Protein AF-A0A1H3GN34-F1 (afdb_monomer_lite)

Secondary structure (DSSP, 8-state):
------S-HHHHHHHHHHHHHHHHHTTTT--PPPPPHHHHHHHHHHHHHHHHHTPPP--SPPPHHHHHHHHHHT-HHHHHHHHHHHHHHHHHHHHHHHTSPPEEEEEEEEE-SS--EEEEEPTTT-PEEEEEEE-S-SEEEEEEEEE-

Foldseek 3Di:
DDDDDDDDPPVVVVVVVVVVVVVVPVPPPPDPDPQDPVNVVVVVVVVVCVLPVPQDDDPDDDDPVNVVVSCVVSPPVVVVVVVVVVVVVVVVVVVVVVPAWDKDKDKDKDAAPDFDWDFDADPPPRDTDPPTDGPDDRIDIDTDIDTD

Sequence (148 aa):
MLHAYAKSSGRYRLSLLTVLILLMTAGCAMQPKPVTSDEVAARAAADQAKIYANQEPIRAPIRFEDAVARALKYNLDYRLKLMESALASGQAQFVTYDMLPSLLASAGYVSRNNYYVTDSVDIDTGQVLLSNTTSQEKNRQIASAALT

Radius of gyration: 36.33 Å; chains: 1; bounding box: 69×73×99 Å

Organism: Allochromatium warmingii (NCBI:txid61595)

Structure (mmCIF, N/CA/C/O backbone):
data_AF-A0A1H3GN34-F1
#
_entry.id   AF-A0A1H3GN34-F1
#
loop_
_atom_site.group_PDB
_atom_site.id
_atom_site.type_symbol
_atom_site.label_atom_id
_atom_site.label_alt_id
_atom_site.label_comp_id
_atom_site.label_asym_id
_atom_site.label_entity_id
_atom_site.label_seq_id
_atom_site.pdbx_PDB_ins_code
_atom_site.Cartn_x
_atom_site.Cartn_y
_atom_site.Cartn_z
_atom_site.occupancy
_atom_site.B_iso_or_equiv
_atom_site.auth_seq_id
_atom_site.auth_comp_id
_atom_site.auth_asym_id
_atom_site.auth_atom_id
_atom_site.pdbx_PDB_model_num
ATOM 1 N N . MET A 1 1 ? 0.522 -40.903 60.870 1.00 35.44 1 MET A N 1
ATOM 2 C CA . MET A 1 1 ? 0.378 -40.917 59.395 1.00 35.44 1 MET A CA 1
ATOM 3 C C . MET A 1 1 ? -0.962 -40.257 59.088 1.00 35.44 1 MET A C 1
ATOM 5 O O . MET A 1 1 ? -1.939 -40.753 59.612 1.00 35.44 1 MET A O 1
ATOM 9 N N . LEU A 1 2 ? -1.151 -39.132 58.402 1.00 37.75 2 LEU A N 1
ATOM 10 C CA . LEU A 1 2 ? -0.346 -38.259 57.550 1.00 37.75 2 LEU A CA 1
ATOM 11 C C . LEU A 1 2 ? -0.958 -36.848 57.686 1.00 37.75 2 LEU A C 1
ATOM 13 O O . LEU A 1 2 ? -2.155 -36.680 57.473 1.00 37.75 2 LEU A O 1
ATOM 17 N N . HIS A 1 3 ? -0.152 -35.850 58.044 1.00 41.72 3 HIS A N 1
ATOM 18 C CA . HIS A 1 3 ? -0.506 -34.445 57.843 1.00 41.72 3 HIS A CA 1
ATOM 19 C C . HIS A 1 3 ? -0.125 -34.026 56.416 1.00 41.72 3 HIS A C 1
ATOM 21 O O . HIS A 1 3 ? 0.867 -34.512 55.879 1.00 41.72 3 HIS A O 1
ATOM 27 N N . ALA A 1 4 ? -0.859 -33.033 55.908 1.00 47.12 4 ALA A N 1
ATOM 28 C CA . ALA A 1 4 ? -0.524 -32.140 54.796 1.00 47.12 4 ALA A CA 1
ATOM 29 C C . ALA A 1 4 ? -0.904 -32.598 53.376 1.00 47.12 4 ALA A C 1
ATOM 31 O O . ALA A 1 4 ? -0.174 -33.316 52.700 1.00 47.12 4 ALA A O 1
ATOM 32 N N . TYR A 1 5 ? -1.990 -32.018 52.857 1.00 50.00 5 TYR A N 1
ATOM 33 C CA . TYR A 1 5 ? -2.143 -31.793 51.424 1.00 50.00 5 TYR A CA 1
ATOM 34 C C . TYR A 1 5 ? -2.778 -30.419 51.165 1.00 50.00 5 TYR A C 1
ATOM 36 O O . TYR A 1 5 ? -3.675 -29.996 51.886 1.00 50.00 5 TYR A O 1
ATOM 44 N N . ALA A 1 6 ? -2.294 -29.762 50.108 1.00 50.56 6 ALA A N 1
ATOM 45 C CA . ALA A 1 6 ? -2.839 -28.568 49.454 1.00 50.56 6 ALA A CA 1
ATOM 46 C C . ALA A 1 6 ? -2.553 -27.174 50.063 1.00 50.56 6 ALA A C 1
ATOM 48 O O . ALA A 1 6 ? -3.452 -26.448 50.475 1.00 50.56 6 ALA A O 1
ATOM 49 N N . LYS A 1 7 ? -1.300 -26.705 49.947 1.00 48.06 7 LYS A N 1
ATOM 50 C CA . LYS A 1 7 ? -0.978 -25.259 49.893 1.00 48.06 7 LYS A CA 1
ATOM 51 C C . LYS A 1 7 ? 0.171 -24.972 48.911 1.00 48.06 7 LYS A C 1
ATOM 53 O O . LYS A 1 7 ? 1.234 -24.521 49.313 1.00 48.06 7 LYS A O 1
ATOM 58 N N . SER A 1 8 ? -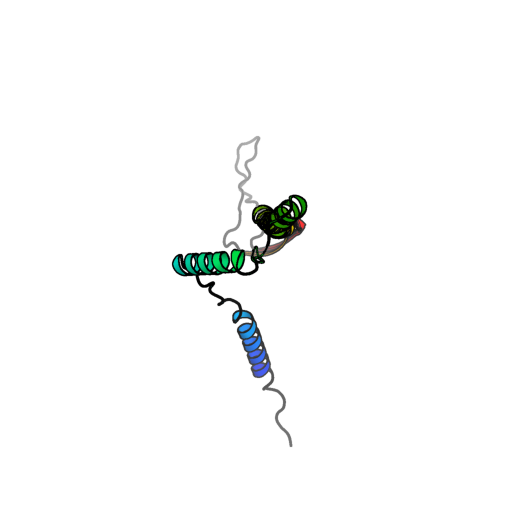0.011 -25.283 47.621 1.00 50.38 8 SER A N 1
ATOM 59 C CA . SER A 1 8 ? 1.032 -25.047 46.593 1.00 50.38 8 SER A CA 1
ATOM 60 C C . SER A 1 8 ? 0.516 -24.580 45.213 1.00 50.38 8 SER A C 1
ATOM 62 O O . SER A 1 8 ? 1.251 -23.963 44.447 1.00 50.38 8 SER A O 1
ATOM 64 N N . SER A 1 9 ? -0.772 -24.757 44.891 1.00 57.34 9 SER A N 1
ATOM 65 C CA . SER A 1 9 ? -1.323 -24.510 43.541 1.00 57.34 9 SER A CA 1
ATOM 66 C C . SER A 1 9 ? -1.427 -23.034 43.109 1.00 57.34 9 SER A C 1
ATOM 68 O O . SER A 1 9 ? -1.541 -22.760 41.915 1.00 57.34 9 SER A O 1
ATOM 70 N N . GLY A 1 10 ? -1.369 -22.071 44.037 1.00 58.00 10 GLY A N 1
ATOM 71 C CA . GLY A 1 10 ? -1.507 -20.640 43.723 1.00 58.00 10 GLY A CA 1
ATOM 72 C C . GLY A 1 10 ? -0.288 -20.023 43.027 1.00 58.00 10 GLY A C 1
ATOM 73 O O . GLY A 1 10 ? -0.441 -19.137 42.191 1.00 58.00 10 GLY A O 1
ATOM 74 N N . ARG A 1 11 ? 0.922 -20.521 43.313 1.00 63.00 11 ARG A N 1
ATOM 75 C CA . ARG A 1 11 ? 2.178 -19.971 42.767 1.00 63.00 11 ARG A CA 1
ATOM 76 C C . ARG A 1 11 ? 2.382 -20.320 41.291 1.00 63.00 11 ARG A C 1
ATOM 78 O O . ARG A 1 11 ? 2.812 -19.470 40.519 1.00 63.00 11 ARG A O 1
ATOM 85 N N . TYR A 1 12 ? 2.006 -21.534 40.888 1.00 66.19 12 TYR A N 1
ATOM 86 C CA . TYR A 1 12 ? 2.123 -21.986 39.497 1.00 66.19 12 TYR A CA 1
ATOM 87 C C . TYR A 1 12 ? 1.092 -21.322 38.577 1.00 66.19 12 TYR A C 1
ATOM 89 O O . TYR A 1 12 ? 1.423 -20.976 37.448 1.00 66.19 12 TYR A O 1
ATOM 97 N N . ARG A 1 13 ? -0.135 -21.074 39.069 1.00 72.81 13 ARG A N 1
ATOM 98 C CA . ARG A 1 13 ? -1.166 -20.325 38.325 1.00 72.81 13 ARG A CA 1
ATOM 99 C C . ARG A 1 13 ? -0.759 -18.872 38.091 1.00 72.81 13 ARG A C 1
ATOM 101 O O . ARG A 1 13 ? -0.940 -18.371 36.988 1.00 72.81 13 ARG A O 1
ATOM 108 N N . LEU A 1 14 ? -0.166 -18.227 39.098 1.00 73.50 14 LEU A N 1
ATOM 109 C CA . LEU A 1 14 ? 0.356 -16.866 38.966 1.00 73.50 14 LEU A CA 1
ATOM 110 C C . LEU A 1 14 ? 1.523 -16.809 37.966 1.00 73.50 14 LEU A C 1
ATOM 112 O O . LEU A 1 14 ? 1.569 -15.923 37.121 1.00 73.50 14 LEU A O 1
ATOM 116 N N . SER A 1 15 ? 2.424 -17.797 38.017 1.00 77.12 15 SER A N 1
ATOM 117 C CA . SER A 1 15 ? 3.573 -17.895 37.111 1.00 77.12 15 SER A CA 1
ATOM 118 C C . SER A 1 15 ? 3.158 -18.139 35.650 1.00 77.12 15 SER A C 1
ATOM 120 O O . SER A 1 15 ? 3.660 -17.467 34.750 1.00 77.12 15 SER A O 1
ATOM 122 N N . LEU A 1 16 ? 2.173 -19.009 35.400 1.00 83.62 16 LEU A N 1
ATOM 123 C CA . LEU A 1 16 ? 1.600 -19.224 34.061 1.00 83.62 16 LEU A CA 1
ATOM 124 C C . LEU A 1 16 ? 0.990 -17.945 33.471 1.00 83.62 16 LEU A C 1
ATOM 126 O O . LEU A 1 16 ? 1.185 -17.650 32.294 1.00 83.62 16 LEU A O 1
ATOM 130 N N . LEU A 1 17 ? 0.296 -17.161 34.297 1.00 84.56 17 LEU A N 1
ATOM 131 C CA . LEU A 1 17 ? -0.343 -15.914 33.877 1.00 84.56 17 LEU A CA 1
ATOM 132 C C . LEU A 1 17 ? 0.700 -14.837 33.531 1.00 84.56 17 LEU A C 1
ATOM 134 O O . LEU A 1 17 ? 0.555 -14.138 32.532 1.00 84.56 17 LEU A O 1
ATOM 138 N N . THR A 1 18 ? 1.803 -14.765 34.286 1.00 83.00 18 THR A N 1
ATOM 139 C CA . THR A 1 18 ? 2.922 -13.861 33.966 1.00 83.00 18 THR A CA 1
ATOM 140 C C . THR A 1 18 ? 3.643 -14.232 32.670 1.00 83.00 18 THR A C 1
ATOM 142 O O . THR A 1 18 ? 4.008 -13.341 31.908 1.00 83.00 18 THR A O 1
ATOM 145 N N . VAL A 1 19 ? 3.800 -15.527 32.375 1.00 86.56 19 VAL A N 1
ATOM 146 C CA . VAL A 1 19 ? 4.419 -15.992 31.122 1.00 86.56 19 VAL A CA 1
ATOM 147 C C . VAL A 1 19 ? 3.533 -15.660 29.920 1.00 86.56 19 VAL A C 1
ATOM 149 O O . VAL A 1 19 ? 4.037 -15.189 28.903 1.00 86.56 19 VAL A O 1
ATOM 152 N N . LEU A 1 20 ? 2.213 -15.833 30.045 1.00 84.44 20 LEU A N 1
ATOM 153 C CA . LEU A 1 20 ? 1.259 -15.487 28.989 1.00 84.44 20 LEU A CA 1
ATOM 154 C C . LEU A 1 20 ? 1.277 -13.985 28.664 1.00 84.44 20 LEU A C 1
ATOM 156 O O . LEU A 1 20 ? 1.307 -13.609 27.494 1.00 84.44 20 LEU A O 1
ATOM 160 N N . ILE A 1 21 ? 1.301 -13.130 29.691 1.00 83.44 21 ILE A N 1
ATOM 161 C CA . ILE A 1 21 ? 1.394 -11.673 29.520 1.00 83.44 21 ILE A CA 1
ATOM 162 C C . ILE A 1 21 ? 2.716 -11.296 28.840 1.00 83.44 21 ILE A C 1
ATOM 164 O O . ILE A 1 21 ? 2.713 -10.499 27.904 1.00 83.44 21 ILE A O 1
ATOM 168 N N . LEU A 1 22 ? 3.832 -11.905 29.254 1.00 82.44 22 LEU A N 1
ATOM 169 C CA . LEU A 1 22 ? 5.143 -11.635 28.666 1.00 82.44 22 LEU A CA 1
ATOM 170 C C . LEU A 1 22 ? 5.188 -12.006 27.172 1.00 82.44 22 LEU A C 1
ATOM 172 O O . LEU A 1 22 ? 5.695 -11.223 26.366 1.00 82.44 22 LEU A O 1
ATOM 176 N N . LEU A 1 23 ? 4.592 -13.145 26.788 1.00 81.38 23 LEU A N 1
ATOM 177 C CA . LEU A 1 23 ? 4.464 -13.555 25.383 1.00 81.38 23 LEU A CA 1
ATOM 178 C C . LEU A 1 23 ? 3.622 -12.572 24.558 1.00 81.38 23 LEU A C 1
ATOM 180 O O . LEU A 1 23 ? 3.987 -12.268 23.426 1.00 81.38 23 LEU A O 1
ATOM 184 N N . MET A 1 24 ? 2.524 -12.054 25.116 1.00 81.00 24 MET A N 1
ATOM 185 C CA . MET A 1 24 ? 1.663 -11.080 24.431 1.00 81.00 24 MET A CA 1
ATOM 186 C C . MET A 1 24 ? 2.364 -9.728 24.222 1.00 81.00 24 MET A C 1
ATOM 188 O O . MET A 1 24 ? 2.136 -9.064 23.215 1.00 81.00 24 MET A O 1
ATOM 192 N N . THR A 1 25 ? 3.256 -9.322 25.132 1.00 77.81 25 THR A N 1
ATOM 193 C CA . THR A 1 25 ? 3.976 -8.038 25.020 1.00 77.81 25 THR A CA 1
ATOM 194 C C . THR A 1 25 ? 5.191 -8.061 24.087 1.00 77.81 25 THR A C 1
ATOM 196 O O . THR A 1 25 ? 5.639 -7.000 23.656 1.00 77.81 25 THR A O 1
ATOM 199 N N . ALA A 1 26 ? 5.708 -9.240 23.721 1.00 70.88 26 ALA A N 1
ATOM 200 C CA . ALA A 1 26 ? 6.905 -9.361 22.881 1.00 70.88 26 ALA A CA 1
ATOM 201 C C . ALA A 1 26 ? 6.710 -8.860 21.431 1.00 70.88 26 ALA A C 1
ATOM 203 O O . ALA A 1 26 ? 7.689 -8.602 20.735 1.00 70.88 26 ALA A O 1
ATOM 204 N N . GLY A 1 27 ? 5.463 -8.690 20.972 1.00 67.06 27 GLY A N 1
ATOM 205 C CA . GLY A 1 27 ? 5.147 -8.232 19.613 1.00 67.06 27 GLY A CA 1
ATOM 206 C C . GLY A 1 27 ? 5.162 -6.712 19.401 1.00 67.06 27 GLY A C 1
ATOM 207 O O . GLY A 1 27 ? 5.240 -6.264 18.261 1.00 67.06 27 GLY A O 1
ATOM 208 N N . CYS A 1 28 ? 5.121 -5.902 20.466 1.00 68.00 28 CYS A N 1
ATOM 209 C CA . CYS A 1 28 ? 4.944 -4.444 20.349 1.00 68.00 28 CYS A CA 1
ATOM 210 C C . CYS A 1 28 ? 6.242 -3.654 20.084 1.00 68.00 28 CYS A C 1
ATOM 212 O O . CYS A 1 28 ? 6.212 -2.429 20.028 1.00 68.00 28 CYS A O 1
ATOM 214 N N . ALA A 1 29 ? 7.385 -4.330 19.928 1.00 65.25 29 ALA A N 1
ATOM 215 C CA . ALA A 1 29 ? 8.699 -3.692 19.797 1.00 65.25 29 ALA A CA 1
ATOM 216 C C . ALA A 1 29 ? 9.303 -3.769 18.379 1.00 65.25 29 ALA A C 1
ATOM 218 O O . ALA A 1 29 ? 10.507 -3.585 18.204 1.00 65.25 29 ALA A O 1
ATOM 219 N N . MET A 1 30 ? 8.495 -4.032 17.347 1.00 62.00 30 MET A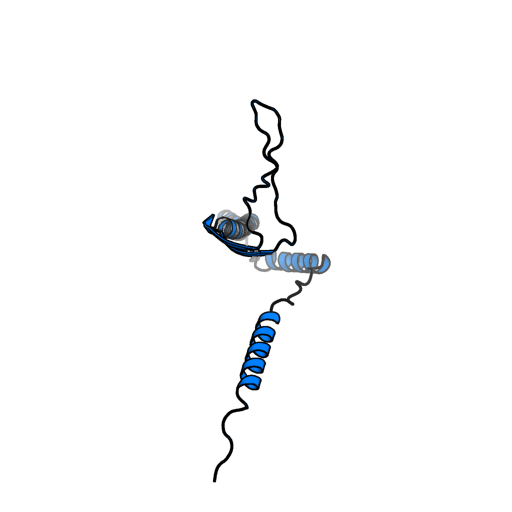 N 1
ATOM 220 C CA . MET A 1 30 ? 8.932 -3.904 15.952 1.00 62.00 30 MET A CA 1
ATOM 221 C C . MET A 1 30 ? 8.976 -2.424 15.574 1.00 62.00 30 MET A C 1
ATOM 223 O O . MET A 1 30 ? 7.995 -1.859 15.102 1.00 62.00 30 MET A O 1
ATOM 227 N N . GLN A 1 31 ? 10.118 -1.784 15.806 1.00 62.94 31 GLN A N 1
ATOM 228 C CA . GLN A 1 31 ? 10.347 -0.414 15.371 1.00 62.94 31 GLN A CA 1
ATOM 229 C C . GLN A 1 31 ? 10.684 -0.436 13.872 1.00 62.94 31 GLN A C 1
ATOM 231 O O . GLN A 1 31 ? 11.723 -0.995 13.500 1.00 62.94 31 GLN A O 1
ATOM 236 N N . PRO A 1 32 ? 9.825 0.110 12.988 1.00 65.69 32 PRO A N 1
ATOM 237 C CA . PRO A 1 32 ? 10.112 0.133 11.562 1.00 65.69 32 PRO A CA 1
ATOM 238 C C . PRO A 1 32 ? 11.394 0.935 11.356 1.00 65.69 32 PRO A C 1
ATOM 240 O O . PRO A 1 32 ? 11.470 2.097 11.761 1.00 65.69 32 PRO A O 1
ATOM 243 N N . LYS A 1 33 ? 12.425 0.321 10.766 1.00 72.44 33 LYS A N 1
ATOM 244 C CA . LYS A 1 33 ? 13.624 1.073 10.393 1.00 72.44 33 LYS A CA 1
ATOM 245 C C . LYS A 1 33 ? 13.216 2.087 9.320 1.00 72.44 33 LYS A C 1
ATOM 247 O O . LYS A 1 33 ? 12.685 1.662 8.292 1.00 72.44 33 LYS A O 1
ATOM 252 N N . PRO A 1 34 ? 13.432 3.394 9.539 1.00 72.88 34 PRO A N 1
ATOM 253 C CA . PRO A 1 34 ? 13.170 4.380 8.506 1.00 72.88 34 PRO A CA 1
ATOM 254 C C . PRO A 1 34 ? 14.108 4.092 7.335 1.00 72.88 34 PRO A C 1
ATOM 256 O O . PRO A 1 34 ? 15.320 3.978 7.517 1.00 72.88 34 PRO A O 1
ATOM 259 N N . VAL A 1 35 ? 13.542 3.938 6.142 1.00 75.31 35 VAL A N 1
ATOM 260 C CA . VAL A 1 35 ? 14.339 3.805 4.922 1.00 75.31 35 VAL A CA 1
ATOM 261 C C . VAL A 1 35 ? 15.043 5.142 4.698 1.00 75.31 35 VAL A C 1
ATOM 263 O O . VAL A 1 35 ? 14.389 6.185 4.641 1.00 75.31 35 VAL A O 1
ATOM 266 N N . THR A 1 36 ? 16.373 5.133 4.619 1.00 84.88 36 THR A N 1
ATOM 267 C CA . THR A 1 36 ? 17.150 6.352 4.368 1.00 84.88 36 THR A CA 1
ATOM 268 C C . THR A 1 36 ? 17.088 6.719 2.886 1.00 84.88 36 THR A C 1
ATOM 270 O O . THR A 1 36 ? 16.916 5.851 2.027 1.00 84.88 36 THR A O 1
ATOM 273 N N . SER A 1 37 ? 17.244 8.004 2.557 1.00 80.81 37 SER A N 1
ATOM 274 C CA . SER A 1 37 ? 17.272 8.481 1.163 1.00 80.81 37 SER A CA 1
ATOM 275 C C . SER A 1 37 ? 18.310 7.748 0.312 1.00 80.81 37 SER A C 1
ATOM 277 O O . SER A 1 37 ? 18.048 7.425 -0.845 1.00 80.81 37 SER A O 1
ATOM 279 N N . ASP A 1 38 ? 19.461 7.434 0.905 1.00 82.50 38 ASP A N 1
ATOM 280 C CA . ASP A 1 38 ? 20.570 6.765 0.227 1.00 82.50 38 ASP A CA 1
ATOM 281 C C . ASP A 1 38 ? 20.227 5.308 -0.107 1.00 82.50 38 ASP A C 1
ATOM 283 O O . ASP A 1 38 ? 20.559 4.820 -1.187 1.00 82.50 38 ASP A O 1
ATOM 287 N N . GLU A 1 39 ? 19.491 4.619 0.772 1.00 81.88 39 GLU A N 1
ATOM 288 C CA . GLU A 1 39 ? 19.008 3.259 0.518 1.00 81.88 39 GLU A CA 1
ATOM 289 C C . GLU A 1 39 ? 17.940 3.240 -0.590 1.00 81.88 39 GLU A C 1
ATOM 291 O O . GLU A 1 39 ? 17.912 2.319 -1.412 1.00 81.88 39 GLU A O 1
ATOM 296 N N . VAL A 1 40 ? 17.095 4.277 -0.665 1.00 83.50 40 VAL A N 1
ATOM 297 C CA . VAL A 1 40 ? 16.134 4.453 -1.769 1.00 83.50 40 VAL A CA 1
ATOM 298 C C . VAL A 1 40 ? 16.862 4.694 -3.090 1.00 83.50 40 VAL A C 1
ATOM 300 O O . VAL A 1 40 ? 16.550 4.036 -4.082 1.00 83.50 40 VAL A O 1
ATOM 303 N N . ALA A 1 41 ? 17.852 5.589 -3.110 1.00 85.38 41 ALA A N 1
ATOM 304 C CA . ALA A 1 41 ? 18.629 5.887 -4.310 1.00 85.38 41 ALA A CA 1
ATOM 305 C C . ALA A 1 41 ? 19.402 4.655 -4.810 1.00 85.38 41 ALA A C 1
ATOM 307 O O . ALA A 1 41 ? 19.386 4.352 -6.005 1.00 85.38 41 ALA A O 1
ATOM 308 N N . ALA A 1 42 ? 20.012 3.893 -3.896 1.00 87.50 42 ALA A N 1
ATOM 309 C CA . ALA A 1 42 ? 20.703 2.650 -4.223 1.00 87.50 42 ALA A CA 1
ATOM 310 C C . ALA A 1 42 ? 19.751 1.584 -4.793 1.00 87.50 42 ALA A C 1
ATOM 312 O O . ALA A 1 42 ? 20.083 0.932 -5.786 1.00 87.50 42 ALA A O 1
ATOM 313 N N . ARG A 1 43 ? 18.546 1.429 -4.218 1.00 84.19 43 ARG A N 1
ATOM 314 C CA . ARG A 1 43 ? 17.511 0.542 -4.779 1.00 84.19 43 ARG A CA 1
ATOM 315 C C . ARG A 1 43 ? 17.075 0.988 -6.171 1.00 84.19 43 ARG A C 1
ATOM 317 O O . ARG A 1 43 ? 17.047 0.162 -7.077 1.00 84.19 43 ARG A O 1
ATOM 324 N N . ALA A 1 44 ? 16.803 2.278 -6.362 1.00 84.56 44 ALA A N 1
ATOM 325 C CA . ALA A 1 44 ? 16.385 2.817 -7.653 1.00 84.56 44 ALA A CA 1
ATOM 326 C C . ALA A 1 44 ? 17.439 2.569 -8.745 1.00 84.56 44 ALA A C 1
ATOM 328 O O . ALA A 1 44 ? 17.096 2.125 -9.841 1.00 84.56 44 ALA A O 1
ATOM 329 N N . ALA A 1 45 ? 18.722 2.778 -8.438 1.00 85.81 45 ALA A N 1
ATOM 330 C CA . ALA A 1 45 ? 19.818 2.489 -9.361 1.00 85.81 45 ALA A CA 1
ATOM 331 C C . ALA A 1 45 ? 19.915 0.989 -9.702 1.00 85.81 45 ALA A C 1
ATOM 333 O O . ALA A 1 45 ? 20.068 0.617 -10.868 1.00 85.81 45 ALA A O 1
ATOM 334 N N . ALA A 1 46 ? 19.777 0.113 -8.702 1.00 87.12 46 ALA A N 1
ATOM 335 C CA . ALA A 1 46 ? 19.792 -1.334 -8.909 1.00 87.12 46 ALA A CA 1
ATOM 336 C C . ALA A 1 46 ? 18.603 -1.817 -9.756 1.00 87.12 46 ALA A C 1
ATOM 338 O O . ALA A 1 46 ? 18.757 -2.697 -10.604 1.00 87.12 46 ALA A O 1
ATOM 339 N N . ASP A 1 47 ? 17.421 -1.240 -9.554 1.00 83.12 47 ASP A N 1
ATOM 340 C CA . ASP A 1 47 ? 16.223 -1.608 -10.303 1.00 83.12 47 ASP A CA 1
ATOM 341 C C . ASP A 1 47 ? 16.264 -1.072 -11.738 1.00 83.12 47 ASP A C 1
ATOM 343 O O . ASP A 1 47 ? 15.913 -1.804 -12.663 1.00 83.12 47 ASP A O 1
ATOM 347 N N . GLN A 1 48 ? 16.817 0.126 -11.966 1.00 82.31 48 GLN A N 1
ATOM 348 C CA . GLN A 1 48 ? 17.109 0.617 -13.317 1.00 82.31 48 GLN A CA 1
ATOM 349 C C . GLN A 1 48 ? 18.033 -0.332 -14.085 1.00 82.31 48 GLN A C 1
ATOM 351 O O . GLN A 1 48 ? 17.737 -0.677 -15.229 1.00 82.31 48 GLN A O 1
ATOM 356 N N . ALA A 1 49 ? 19.103 -0.827 -13.459 1.00 83.50 49 ALA A N 1
ATOM 357 C CA . ALA A 1 49 ? 19.993 -1.795 -14.099 1.00 83.50 49 ALA A CA 1
ATOM 358 C C . ALA A 1 49 ? 19.255 -3.095 -14.488 1.00 83.50 49 ALA A C 1
ATOM 360 O O . ALA A 1 49 ? 19.464 -3.634 -15.577 1.00 83.50 49 ALA A O 1
ATOM 361 N N . LYS A 1 50 ? 18.331 -3.574 -13.645 1.00 83.12 50 LYS A N 1
ATOM 362 C CA . LYS A 1 50 ? 17.517 -4.772 -13.927 1.00 83.12 50 LYS A CA 1
ATOM 363 C C . LYS A 1 50 ? 16.490 -4.566 -15.043 1.00 83.12 50 LYS A C 1
ATOM 365 O O . LYS A 1 50 ? 16.185 -5.530 -15.747 1.00 83.12 50 LYS A O 1
ATOM 370 N N . ILE A 1 51 ? 15.963 -3.350 -15.226 1.00 78.50 51 ILE A N 1
ATOM 371 C CA . ILE A 1 51 ? 14.994 -3.036 -16.294 1.00 78.50 51 ILE A CA 1
ATOM 372 C C . ILE A 1 51 ? 15.589 -3.339 -17.679 1.00 78.50 51 ILE A C 1
ATOM 374 O O . ILE A 1 51 ? 14.898 -3.902 -18.533 1.00 78.50 51 ILE A O 1
ATOM 378 N N . TYR A 1 52 ? 16.870 -3.019 -17.887 1.00 75.69 52 TYR A N 1
ATOM 379 C CA . TYR A 1 52 ? 17.549 -3.168 -19.180 1.00 75.69 52 TYR A CA 1
ATOM 380 C C . TYR A 1 52 ? 18.324 -4.488 -19.338 1.00 75.69 52 TYR A C 1
ATOM 382 O O . TYR A 1 52 ? 18.606 -4.889 -20.464 1.00 75.69 52 TYR A O 1
ATOM 390 N N . ALA A 1 53 ? 18.618 -5.205 -18.247 1.00 75.44 53 ALA A N 1
ATOM 391 C CA . ALA A 1 53 ? 19.464 -6.406 -18.268 1.00 75.44 53 ALA A CA 1
ATOM 392 C C . ALA A 1 53 ? 18.932 -7.567 -19.136 1.00 75.44 53 ALA A C 1
ATOM 394 O O . ALA A 1 53 ? 19.718 -8.339 -19.672 1.00 75.44 53 ALA A O 1
ATOM 395 N N . ASN A 1 54 ? 17.611 -7.695 -19.292 1.00 73.19 54 ASN A N 1
ATOM 396 C CA . ASN A 1 54 ? 16.977 -8.821 -19.996 1.00 73.19 54 ASN A CA 1
ATOM 397 C C . ASN A 1 54 ? 16.513 -8.472 -21.426 1.00 73.19 54 ASN A C 1
ATOM 399 O O . ASN A 1 54 ? 15.597 -9.107 -21.961 1.00 73.19 54 ASN A O 1
ATOM 403 N N . GLN A 1 55 ? 17.078 -7.425 -22.034 1.00 77.25 55 GLN A N 1
ATOM 404 C CA . GLN A 1 55 ? 16.766 -7.058 -23.414 1.00 77.25 55 GLN A CA 1
ATOM 405 C C . GLN A 1 55 ? 17.602 -7.892 -24.385 1.00 77.25 55 GLN A C 1
ATOM 407 O O . GLN A 1 55 ? 18.827 -7.906 -24.318 1.00 77.25 55 GLN A O 1
ATOM 412 N N . GLU A 1 56 ? 16.934 -8.589 -25.304 1.00 77.31 56 GLU A N 1
ATOM 413 C CA . GLU A 1 56 ? 17.624 -9.352 -26.344 1.00 77.31 56 GLU A CA 1
ATOM 414 C C . GLU A 1 56 ? 18.428 -8.382 -27.242 1.00 77.31 56 GLU A C 1
ATOM 416 O O . GLU A 1 56 ? 17.858 -7.370 -27.669 1.00 77.31 56 GLU A O 1
ATOM 421 N N . PRO A 1 57 ? 19.707 -8.647 -27.565 1.00 76.69 57 PRO A N 1
ATOM 422 C CA . PRO A 1 57 ? 20.491 -7.817 -28.479 1.00 76.69 57 PRO A CA 1
ATOM 423 C C . PRO A 1 57 ? 19.983 -7.879 -29.931 1.00 76.69 57 PRO A C 1
ATOM 425 O O . PRO A 1 57 ? 19.391 -8.862 -30.379 1.00 76.69 57 PRO A O 1
ATOM 428 N N . ILE A 1 58 ? 20.223 -6.815 -30.701 1.00 79.00 58 ILE A N 1
ATOM 429 C CA . ILE A 1 58 ? 19.894 -6.756 -32.133 1.00 79.00 58 ILE A CA 1
ATOM 430 C C . ILE A 1 58 ? 21.089 -7.308 -32.916 1.00 79.00 58 ILE A C 1
ATOM 432 O O . ILE A 1 58 ? 22.136 -6.673 -32.967 1.00 79.00 58 ILE A O 1
ATOM 436 N N . ARG A 1 59 ? 20.952 -8.508 -33.492 1.00 77.38 59 ARG A N 1
ATOM 437 C CA . ARG A 1 59 ? 22.039 -9.199 -34.219 1.00 77.38 59 ARG A CA 1
ATOM 438 C C . ARG A 1 59 ? 21.883 -9.192 -35.745 1.00 77.38 59 ARG A C 1
ATOM 440 O O . ARG A 1 59 ? 22.806 -9.593 -36.443 1.00 77.38 59 ARG A O 1
ATOM 447 N N . ALA A 1 60 ? 20.737 -8.749 -36.261 1.00 78.75 60 ALA A N 1
ATOM 448 C CA . ALA A 1 60 ? 20.404 -8.745 -37.686 1.00 78.75 60 ALA A CA 1
ATOM 449 C C . ALA A 1 60 ? 19.507 -7.537 -38.035 1.00 78.75 60 ALA A C 1
ATOM 451 O O . ALA A 1 60 ? 18.935 -6.936 -37.117 1.00 78.75 60 ALA A O 1
ATOM 452 N N . PRO A 1 61 ? 19.359 -7.176 -39.328 1.00 80.12 61 PRO A N 1
ATOM 453 C CA . PRO A 1 61 ? 18.408 -6.155 -39.760 1.00 80.12 61 PRO A CA 1
ATOM 454 C C . PRO A 1 61 ? 16.991 -6.515 -39.296 1.00 80.12 61 PRO A C 1
ATOM 456 O O . PRO A 1 61 ? 16.494 -7.600 -39.587 1.00 80.12 61 PRO A O 1
ATOM 459 N N . ILE A 1 62 ? 16.358 -5.612 -38.549 1.00 80.56 62 ILE A N 1
ATOM 460 C CA . ILE A 1 62 ? 15.016 -5.808 -37.991 1.00 80.56 62 ILE A CA 1
ATOM 461 C C . ILE A 1 62 ? 13.964 -5.536 -39.068 1.00 80.56 62 ILE A C 1
ATOM 463 O O . ILE A 1 62 ? 13.978 -4.474 -39.695 1.00 80.56 62 ILE A O 1
ATOM 467 N N . ARG A 1 63 ? 13.028 -6.475 -39.263 1.00 85.94 63 ARG A N 1
ATOM 468 C CA . ARG A 1 63 ? 11.811 -6.219 -40.043 1.00 85.94 63 ARG A CA 1
ATOM 469 C C . ARG A 1 63 ? 10.822 -5.402 -39.214 1.00 85.94 63 ARG A C 1
ATOM 471 O O . ARG A 1 63 ? 10.883 -5.388 -37.987 1.00 85.94 63 ARG A O 1
ATOM 478 N N . PHE A 1 64 ? 9.899 -4.713 -39.878 1.00 84.81 64 PHE A N 1
ATOM 479 C CA . PHE A 1 64 ? 8.930 -3.850 -39.199 1.00 84.81 64 PHE A CA 1
ATOM 480 C C . PHE A 1 64 ? 8.113 -4.607 -38.138 1.00 84.81 64 PHE A C 1
ATOM 482 O O . PHE A 1 64 ? 7.973 -4.117 -37.019 1.00 84.81 64 PHE A O 1
ATOM 489 N N . GLU A 1 65 ? 7.649 -5.825 -38.435 1.00 85.12 65 GLU A N 1
ATOM 490 C CA . GLU A 1 65 ? 6.932 -6.646 -37.453 1.00 85.12 65 GLU A CA 1
ATOM 491 C C . GLU A 1 65 ? 7.762 -6.969 -36.195 1.00 85.12 65 GLU A C 1
ATOM 493 O O . GLU A 1 65 ? 7.242 -6.881 -35.079 1.00 85.12 65 GLU A O 1
ATOM 498 N N . ASP A 1 66 ? 9.061 -7.245 -36.344 1.00 80.88 66 ASP A N 1
ATOM 499 C CA . ASP A 1 66 ? 9.962 -7.538 -35.225 1.00 80.88 66 ASP A CA 1
ATOM 500 C C . ASP A 1 66 ? 10.200 -6.294 -34.356 1.00 80.88 66 ASP A C 1
ATOM 502 O O . ASP A 1 66 ? 10.300 -6.391 -33.128 1.00 80.88 66 ASP A O 1
ATOM 506 N N . ALA A 1 67 ? 10.255 -5.110 -34.978 1.00 83.88 67 ALA A N 1
ATOM 507 C CA . ALA A 1 67 ? 10.366 -3.835 -34.271 1.00 83.88 67 ALA A CA 1
ATOM 508 C C . ALA A 1 67 ? 9.135 -3.581 -33.394 1.00 83.88 67 ALA A C 1
ATOM 510 O O . ALA A 1 67 ? 9.273 -3.247 -32.217 1.00 83.88 67 ALA A O 1
ATOM 511 N N . VAL A 1 68 ? 7.935 -3.783 -33.949 1.00 84.06 68 VAL A N 1
ATOM 512 C CA . VAL A 1 68 ? 6.665 -3.581 -33.237 1.00 84.06 68 VAL A CA 1
ATOM 513 C C . VAL A 1 68 ? 6.512 -4.593 -32.100 1.00 84.06 68 VAL A C 1
ATOM 515 O O . VAL A 1 68 ? 6.177 -4.212 -30.977 1.00 84.06 68 VAL A O 1
ATOM 518 N N . ALA A 1 69 ? 6.831 -5.868 -32.340 1.00 83.56 69 ALA A N 1
ATOM 519 C CA . ALA A 1 69 ? 6.799 -6.898 -31.304 1.00 83.56 69 ALA A CA 1
ATOM 520 C C . ALA A 1 69 ? 7.760 -6.578 -30.145 1.00 83.56 69 ALA A C 1
ATOM 522 O O . ALA A 1 69 ? 7.400 -6.734 -28.975 1.00 83.56 69 ALA A O 1
ATOM 523 N N . ARG A 1 70 ? 8.966 -6.071 -30.443 1.00 83.00 70 ARG A N 1
ATOM 524 C CA . ARG A 1 70 ? 9.942 -5.648 -29.426 1.00 83.00 70 ARG A CA 1
ATOM 525 C C . ARG A 1 70 ? 9.474 -4.402 -28.670 1.00 83.00 70 ARG A C 1
ATOM 527 O O . ARG A 1 70 ? 9.603 -4.366 -27.447 1.00 83.00 70 ARG A O 1
ATOM 534 N N . ALA A 1 71 ? 8.895 -3.427 -29.371 1.00 83.06 71 ALA A N 1
ATOM 535 C CA . ALA A 1 71 ? 8.353 -2.208 -28.775 1.00 83.06 71 ALA A CA 1
ATOM 536 C C . ALA A 1 71 ? 7.216 -2.500 -27.786 1.00 83.06 71 ALA A C 1
ATOM 538 O O . ALA A 1 71 ? 7.154 -1.861 -26.741 1.00 83.06 71 ALA A O 1
ATOM 539 N N . LEU A 1 72 ? 6.363 -3.491 -28.071 1.00 80.25 72 LEU A N 1
ATOM 540 C CA . LEU A 1 72 ? 5.320 -3.951 -27.149 1.00 80.25 72 LEU A CA 1
ATOM 541 C C . LEU A 1 72 ? 5.897 -4.790 -25.996 1.00 80.25 72 LEU A C 1
ATOM 543 O O . LEU A 1 72 ? 5.543 -4.578 -24.839 1.00 80.25 72 LEU A O 1
ATOM 547 N N . LYS A 1 73 ? 6.817 -5.722 -26.285 1.00 80.56 73 LYS A N 1
ATOM 548 C CA . LYS A 1 73 ? 7.379 -6.661 -25.293 1.00 80.56 73 LYS A CA 1
ATOM 549 C C . LYS A 1 73 ? 8.251 -5.989 -24.229 1.00 80.56 73 LYS A C 1
ATOM 551 O O . LYS A 1 73 ? 8.251 -6.417 -23.074 1.00 80.56 73 LYS A O 1
ATOM 556 N N . TYR A 1 74 ? 9.002 -4.960 -24.610 1.00 77.44 74 TYR A N 1
ATOM 557 C CA . TYR A 1 74 ? 9.891 -4.217 -23.713 1.00 77.44 74 TYR A CA 1
ATOM 558 C C . TYR A 1 74 ? 9.358 -2.817 -23.389 1.00 77.44 74 TYR A C 1
ATOM 560 O O . TYR A 1 74 ? 10.121 -1.951 -22.965 1.00 77.44 74 TYR A O 1
ATOM 568 N N . ASN A 1 75 ? 8.049 -2.598 -23.558 1.00 81.88 75 ASN A N 1
ATOM 569 C CA . ASN A 1 75 ? 7.407 -1.343 -23.198 1.00 81.88 75 ASN A CA 1
ATOM 570 C C . ASN A 1 75 ? 7.462 -1.132 -21.674 1.00 81.88 75 ASN A C 1
ATOM 572 O O . ASN A 1 75 ? 6.851 -1.883 -20.906 1.00 81.88 75 ASN A O 1
ATOM 576 N N . LEU A 1 76 ? 8.210 -0.117 -21.236 1.00 80.00 76 LEU A N 1
ATOM 577 C CA . LEU A 1 76 ? 8.319 0.225 -19.820 1.00 80.00 76 LEU A CA 1
ATOM 578 C C . LEU A 1 76 ? 7.004 0.799 -19.280 1.00 80.00 76 LEU A C 1
ATOM 580 O O . LEU A 1 76 ? 6.615 0.452 -18.167 1.00 80.00 76 LEU A O 1
ATOM 584 N N . ASP A 1 77 ? 6.282 1.582 -20.085 1.00 78.12 77 ASP A N 1
ATOM 585 C CA . ASP A 1 77 ? 5.012 2.198 -19.683 1.00 78.12 77 ASP A CA 1
ATOM 586 C C . ASP A 1 77 ? 3.947 1.146 -19.354 1.00 78.12 77 ASP A C 1
ATOM 588 O O . ASP A 1 77 ? 3.173 1.305 -18.413 1.00 78.12 77 ASP A O 1
ATOM 592 N N . TYR A 1 78 ? 3.922 0.028 -20.082 1.00 81.38 78 TYR A N 1
ATOM 593 C CA . TYR A 1 78 ? 3.016 -1.083 -19.804 1.00 81.38 78 TYR A CA 1
ATOM 594 C C . TYR A 1 78 ? 3.302 -1.719 -18.438 1.00 81.38 78 TYR A C 1
ATOM 596 O O . TYR A 1 78 ? 2.384 -1.955 -17.653 1.00 81.38 78 TYR A O 1
ATOM 604 N N . ARG A 1 79 ? 4.580 -1.959 -18.119 1.00 81.50 79 ARG A N 1
ATOM 605 C CA . ARG A 1 79 ? 4.984 -2.489 -16.806 1.00 81.50 79 ARG 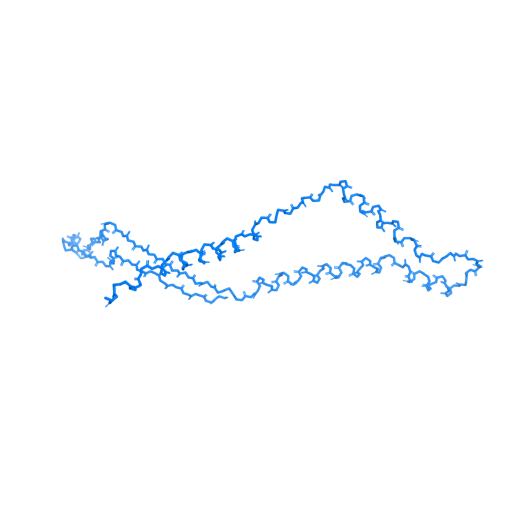A CA 1
ATOM 606 C C . ARG A 1 79 ? 4.691 -1.496 -15.684 1.00 81.50 79 ARG A C 1
ATOM 608 O O . ARG A 1 79 ? 4.253 -1.912 -14.615 1.00 81.50 79 ARG A O 1
ATOM 615 N N . LEU A 1 80 ? 4.890 -0.206 -15.946 1.00 84.44 80 LEU A N 1
ATOM 616 C CA . LEU A 1 80 ? 4.583 0.872 -15.014 1.00 84.44 80 LEU A CA 1
ATOM 617 C C . LEU A 1 80 ? 3.083 0.904 -14.694 1.00 84.44 80 LEU A C 1
ATOM 619 O O . LEU A 1 80 ? 2.721 0.845 -13.524 1.00 84.44 80 LEU A O 1
ATOM 623 N N . LYS A 1 81 ? 2.210 0.848 -15.706 1.00 85.94 81 LYS A N 1
ATOM 624 C CA . LYS A 1 81 ? 0.751 0.786 -15.506 1.00 85.94 81 LYS A CA 1
ATOM 625 C C . LYS A 1 81 ? 0.301 -0.426 -14.686 1.00 85.94 81 LYS A C 1
ATOM 627 O O . LYS A 1 81 ? -0.625 -0.319 -13.885 1.00 85.94 81 LYS A O 1
ATOM 632 N N . LEU A 1 82 ? 0.944 -1.583 -14.859 1.00 86.44 82 LEU A N 1
ATOM 633 C CA . LEU A 1 82 ? 0.657 -2.766 -14.037 1.00 86.44 82 LEU A CA 1
ATOM 634 C C . LEU A 1 82 ? 1.035 -2.545 -12.565 1.00 86.44 82 LEU A C 1
ATOM 636 O O . LEU A 1 82 ? 0.274 -2.929 -11.678 1.00 86.44 82 LEU A O 1
ATOM 640 N N . MET A 1 83 ? 2.177 -1.905 -12.298 1.00 87.31 83 MET A N 1
ATOM 641 C CA . MET A 1 83 ? 2.590 -1.550 -10.935 1.00 87.31 83 MET A CA 1
ATOM 642 C C . MET A 1 83 ? 1.664 -0.501 -10.309 1.00 87.31 83 MET A C 1
ATOM 644 O O . MET A 1 83 ? 1.281 -0.652 -9.150 1.00 87.31 83 MET A O 1
ATOM 648 N N . GLU A 1 84 ? 1.249 0.515 -11.069 1.00 87.94 84 GLU A N 1
ATOM 649 C CA . GLU A 1 84 ? 0.264 1.513 -10.626 1.00 87.94 84 GLU A CA 1
ATOM 650 C C . GLU A 1 84 ? -1.075 0.861 -10.270 1.00 87.94 84 GLU A C 1
ATOM 652 O O . GLU A 1 84 ? -1.648 1.143 -9.218 1.00 87.94 84 GLU A O 1
ATOM 657 N N . SER A 1 85 ? -1.554 -0.064 -11.106 1.00 88.00 85 SER A N 1
ATOM 658 C CA . SER A 1 85 ? -2.780 -0.817 -10.840 1.00 88.00 85 SER A CA 1
ATOM 659 C C . SER A 1 85 ? -2.664 -1.682 -9.581 1.00 88.00 85 SER A C 1
ATOM 661 O O . SER A 1 85 ? -3.589 -1.699 -8.767 1.00 88.00 85 SER A O 1
ATOM 663 N N . ALA A 1 86 ? -1.527 -2.352 -9.374 1.00 87.00 86 ALA A N 1
ATOM 664 C CA . ALA A 1 86 ? -1.277 -3.132 -8.164 1.00 87.00 86 ALA A CA 1
ATOM 665 C C . ALA A 1 86 ? -1.246 -2.247 -6.904 1.00 87.00 86 ALA A C 1
ATOM 667 O O . ALA A 1 86 ? -1.822 -2.617 -5.879 1.00 87.00 86 ALA A O 1
ATOM 668 N N . LEU A 1 87 ? -0.638 -1.058 -6.986 1.00 88.62 87 LEU A N 1
ATOM 669 C CA . LEU A 1 87 ? -0.622 -0.082 -5.895 1.00 88.62 87 LEU A CA 1
ATOM 670 C C . LEU A 1 87 ? -2.036 0.413 -5.560 1.00 88.62 87 LEU A C 1
ATOM 672 O O . LEU A 1 87 ? -2.423 0.411 -4.391 1.00 88.62 87 LEU A O 1
ATOM 676 N N . ALA A 1 88 ? -2.818 0.783 -6.576 1.00 85.25 88 ALA A N 1
ATOM 677 C CA . ALA A 1 88 ? -4.203 1.216 -6.406 1.00 85.25 88 ALA A CA 1
ATOM 678 C C . ALA A 1 88 ? -5.073 0.106 -5.788 1.00 85.25 88 ALA A C 1
ATOM 680 O O . ALA A 1 88 ? -5.856 0.360 -4.873 1.00 85.25 88 ALA A O 1
ATOM 681 N N . SER A 1 89 ? -4.889 -1.144 -6.226 1.00 82.75 89 SER A N 1
ATOM 682 C CA . SER A 1 89 ? -5.571 -2.300 -5.638 1.00 82.75 89 SER A CA 1
ATOM 683 C C . SER A 1 89 ? -5.198 -2.508 -4.169 1.00 82.75 89 SER A C 1
ATOM 685 O O . SER A 1 89 ? -6.067 -2.853 -3.371 1.00 82.75 89 SER A O 1
ATOM 687 N N . GLY A 1 90 ? -3.930 -2.312 -3.798 1.00 80.31 90 GLY A N 1
ATOM 688 C CA . GLY A 1 90 ? -3.489 -2.396 -2.405 1.00 80.31 90 GLY A CA 1
ATOM 689 C C . GLY A 1 90 ? -4.139 -1.322 -1.532 1.00 80.31 90 GLY A C 1
ATOM 690 O O . GLY A 1 90 ? -4.649 -1.625 -0.457 1.00 80.31 90 GLY A O 1
ATOM 691 N N . GLN A 1 91 ? -4.201 -0.079 -2.018 1.00 78.81 91 GLN A N 1
ATOM 692 C CA . GLN A 1 91 ? -4.868 1.025 -1.316 1.00 78.81 91 GLN A CA 1
ATOM 693 C C . GLN A 1 91 ? -6.367 0.765 -1.112 1.00 78.81 91 GLN A C 1
ATOM 695 O O . GLN A 1 91 ? -6.889 1.004 -0.024 1.00 78.81 91 GLN A O 1
ATOM 700 N N . ALA A 1 92 ? -7.052 0.210 -2.115 1.00 79.81 92 ALA A N 1
ATOM 701 C CA . ALA A 1 92 ? -8.473 -0.122 -2.018 1.00 79.81 92 ALA A CA 1
ATOM 702 C C . ALA A 1 92 ? -8.778 -1.153 -0.911 1.00 79.81 92 ALA A C 1
ATOM 704 O O . ALA A 1 92 ? -9.814 -1.062 -0.248 1.00 79.81 92 ALA A O 1
ATOM 705 N N . GLN A 1 93 ? -7.872 -2.105 -0.659 1.00 72.56 93 GLN A N 1
ATOM 706 C CA . GLN A 1 93 ? -8.040 -3.082 0.422 1.00 72.56 93 GLN A CA 1
ATOM 707 C C . GLN A 1 93 ? -8.017 -2.418 1.804 1.00 72.56 93 GLN A C 1
ATOM 709 O O . GLN A 1 93 ? -8.850 -2.756 2.639 1.00 72.56 93 GLN A O 1
ATOM 714 N N . PHE A 1 94 ? -7.141 -1.433 2.037 1.00 77.19 94 PHE A N 1
ATOM 715 C CA . PHE A 1 94 ? -7.118 -0.676 3.299 1.00 77.19 94 PHE A CA 1
ATOM 716 C C . PHE A 1 94 ? -8.410 0.107 3.530 1.00 77.19 94 PHE A C 1
ATOM 718 O O . PHE A 1 94 ? -8.950 0.079 4.631 1.00 77.19 94 PHE A O 1
ATOM 725 N N . VAL A 1 95 ? -8.942 0.741 2.482 1.00 77.44 95 VAL A N 1
ATOM 726 C CA . VAL A 1 95 ? -10.230 1.449 2.557 1.00 77.44 95 VAL A CA 1
ATOM 727 C C . VAL A 1 95 ? -11.371 0.478 2.863 1.00 77.44 95 VAL A C 1
ATOM 729 O O . VAL A 1 95 ? -12.263 0.795 3.638 1.00 77.44 95 VAL A O 1
ATOM 732 N N . THR A 1 96 ? -11.324 -0.736 2.312 1.00 76.62 96 THR A N 1
ATOM 733 C CA . THR A 1 96 ? -12.342 -1.764 2.583 1.00 76.62 96 THR A CA 1
ATOM 734 C C . THR A 1 96 ? -12.362 -2.176 4.060 1.00 76.62 96 THR A C 1
ATOM 736 O O . THR A 1 96 ? -13.436 -2.429 4.595 1.00 76.62 96 THR A O 1
ATOM 739 N N . TYR A 1 97 ? -11.210 -2.198 4.742 1.00 75.69 97 TYR A N 1
ATOM 740 C CA . TYR A 1 97 ? -11.153 -2.474 6.184 1.00 75.69 97 TYR A CA 1
ATOM 741 C C . TYR A 1 97 ? -11.758 -1.357 7.043 1.00 75.69 97 TYR A C 1
ATOM 743 O O . TYR A 1 97 ? -12.306 -1.654 8.100 1.00 75.69 97 TYR A O 1
ATOM 751 N N . ASP A 1 98 ? -11.694 -0.104 6.590 1.00 75.75 98 ASP A N 1
ATOM 752 C CA . ASP A 1 98 ? -12.303 1.049 7.272 1.00 75.75 98 ASP A CA 1
ATOM 753 C C . ASP A 1 98 ? -13.834 1.099 7.090 1.00 75.75 98 ASP A C 1
ATOM 755 O O . ASP A 1 98 ? -14.552 1.672 7.900 1.00 75.75 98 ASP A O 1
ATOM 759 N N . MET A 1 99 ? -14.353 0.442 6.046 1.00 79.56 99 MET A N 1
ATOM 760 C CA . MET A 1 99 ? -15.793 0.316 5.776 1.00 79.56 99 MET A CA 1
ATOM 761 C C . MET A 1 99 ? -16.457 -0.860 6.514 1.00 79.56 99 MET A C 1
ATOM 763 O O . MET A 1 99 ? -17.654 -1.098 6.336 1.00 79.56 99 MET A O 1
ATOM 767 N N . LEU A 1 100 ? -15.709 -1.641 7.300 1.00 80.44 100 LEU A N 1
ATOM 768 C CA . LEU A 1 100 ? -16.286 -2.724 8.096 1.00 80.44 100 LEU A CA 1
ATOM 769 C C . LEU A 1 100 ? -16.971 -2.160 9.353 1.00 80.44 100 LEU A C 1
ATOM 771 O O . LEU A 1 100 ? -16.419 -1.257 9.984 1.00 80.44 100 LEU A O 1
ATOM 775 N N . PRO A 1 101 ? -18.126 -2.717 9.770 1.00 74.44 101 PRO A N 1
ATOM 776 C CA . PRO A 1 101 ? -18.797 -2.296 10.992 1.00 74.44 101 PRO A CA 1
ATOM 777 C C . PRO A 1 101 ? -17.864 -2.424 12.192 1.00 74.44 101 PRO A C 1
ATOM 779 O O . PRO A 1 101 ? -17.302 -3.496 12.451 1.00 74.44 101 PRO A O 1
ATOM 782 N N . SER A 1 102 ? -17.704 -1.336 12.938 1.00 74.00 102 SER A N 1
ATOM 783 C CA . SER A 1 102 ? -16.865 -1.346 14.131 1.00 74.00 102 SER A CA 1
ATOM 784 C C . SER A 1 102 ? -17.678 -1.842 15.330 1.00 74.00 102 SER A C 1
ATOM 786 O O . SER A 1 102 ? -18.775 -1.359 15.614 1.00 74.00 102 SER A O 1
ATOM 788 N N . LEU A 1 103 ? -17.158 -2.852 16.031 1.00 76.06 103 LEU A N 1
ATOM 789 C CA . LEU A 1 103 ? -17.734 -3.336 17.285 1.00 76.06 103 LEU A CA 1
ATOM 790 C C . LEU A 1 103 ? -17.130 -2.538 18.441 1.00 76.06 103 LEU A C 1
ATOM 792 O O . LEU A 1 103 ? -16.007 -2.803 18.870 1.00 76.06 103 LEU A O 1
ATOM 796 N N . LEU A 1 104 ? -17.881 -1.567 18.957 1.00 77.50 104 LEU A N 1
ATOM 797 C CA . LEU A 1 104 ? -17.485 -0.761 20.110 1.00 77.50 104 LEU A CA 1
ATOM 798 C C . LEU A 1 104 ? -18.216 -1.261 21.358 1.00 77.50 104 LEU A C 1
ATOM 800 O O . LEU A 1 104 ? -19.399 -0.991 21.563 1.00 77.50 104 LEU A O 1
ATOM 804 N N . ALA A 1 105 ? -17.495 -1.992 22.207 1.00 79.62 105 ALA A N 1
ATOM 805 C CA . ALA A 1 105 ? -17.946 -2.377 23.540 1.00 79.62 105 ALA A CA 1
ATOM 806 C C . ALA A 1 105 ? -17.212 -1.532 24.587 1.00 79.62 105 ALA A C 1
ATOM 808 O O . ALA A 1 105 ? -15.986 -1.575 24.683 1.00 79.62 105 ALA A O 1
ATOM 809 N N . SER A 1 106 ? -17.957 -0.771 25.385 1.00 76.31 106 SER A N 1
ATOM 810 C CA . SER A 1 106 ? -17.410 0.069 26.450 1.00 76.31 106 SER A CA 1
ATOM 811 C C . SER A 1 106 ? -18.075 -0.242 27.787 1.00 76.31 106 SER A C 1
ATOM 813 O O . SER A 1 106 ? -19.300 -0.325 27.885 1.00 76.31 106 SER A O 1
ATOM 815 N N . ALA A 1 107 ? -17.262 -0.358 28.833 1.00 82.25 107 ALA A N 1
ATOM 816 C CA . ALA A 1 107 ? -17.711 -0.503 30.212 1.00 82.25 107 ALA A CA 1
ATOM 817 C C . ALA A 1 107 ? -16.982 0.519 31.092 1.00 82.25 107 ALA A C 1
ATOM 819 O O . ALA A 1 107 ? -15.772 0.702 30.967 1.00 82.25 107 ALA A O 1
ATOM 820 N N . GLY A 1 108 ? -17.715 1.192 31.975 1.00 80.44 108 GLY A N 1
ATOM 821 C CA . GLY A 1 108 ? -17.194 2.241 32.841 1.00 80.44 108 GLY A CA 1
ATOM 822 C C . GLY A 1 108 ? -17.925 2.306 34.178 1.00 80.44 108 GLY A C 1
ATOM 823 O O . GLY A 1 108 ? -19.069 1.873 34.317 1.00 80.44 108 GLY A O 1
ATOM 824 N N . TYR A 1 109 ? -17.251 2.868 35.176 1.00 79.56 109 TYR A N 1
ATOM 825 C CA . TYR A 1 109 ? -17.785 3.058 36.520 1.00 79.56 109 TYR A CA 1
ATOM 826 C C . TYR A 1 109 ? -17.673 4.527 36.903 1.00 79.56 109 TYR A C 1
ATOM 828 O O . TYR A 1 109 ? -16.585 5.102 36.862 1.00 79.56 109 TYR A O 1
ATOM 836 N N . VAL A 1 110 ? -18.795 5.140 37.272 1.00 80.00 110 VAL A N 1
ATOM 837 C CA . VAL A 1 110 ? -18.844 6.539 37.693 1.00 80.00 110 VAL A CA 1
ATOM 838 C C . VAL A 1 110 ? -19.359 6.592 39.123 1.00 80.00 110 VAL A C 1
ATOM 840 O O . VAL A 1 110 ? -20.527 6.316 39.384 1.00 80.00 110 VAL A O 1
ATOM 843 N N . SER A 1 111 ? -18.489 7.000 40.044 1.00 77.19 111 SER A N 1
ATOM 844 C CA . SER A 1 111 ? -18.845 7.283 41.434 1.00 77.19 111 SER A CA 1
ATOM 845 C C . SER A 1 111 ? -18.643 8.767 41.699 1.00 77.19 111 SER A C 1
ATOM 847 O O . SER A 1 111 ? -17.554 9.299 41.475 1.00 77.19 111 SER A O 1
ATOM 849 N N . ARG A 1 112 ? -19.688 9.450 42.170 1.00 73.75 112 ARG A N 1
ATOM 850 C CA . ARG A 1 112 ? -19.625 10.872 42.534 1.00 73.75 112 ARG A CA 1
ATOM 851 C C . ARG A 1 112 ? -19.728 11.035 44.047 1.00 73.75 112 ARG A C 1
ATOM 853 O O . ARG A 1 112 ? -20.456 10.304 44.711 1.00 73.75 112 ARG A O 1
ATOM 860 N N . ASN A 1 113 ? -18.992 11.997 44.608 1.00 70.88 113 ASN A N 1
ATOM 861 C CA . ASN A 1 113 ? -19.018 12.239 46.055 1.00 70.88 113 ASN A CA 1
ATOM 862 C C . ASN A 1 113 ? -20.240 13.070 46.497 1.00 70.88 113 ASN A C 1
ATOM 864 O O . ASN A 1 113 ? -20.745 12.864 47.596 1.00 70.88 113 ASN A O 1
ATOM 868 N N . ASN A 1 114 ? -20.748 13.957 45.634 1.00 70.06 114 ASN A N 1
ATOM 869 C CA . ASN A 1 114 ? -21.863 14.854 45.949 1.00 70.06 114 ASN A CA 1
ATOM 870 C C . ASN A 1 114 ? -23.175 14.424 45.264 1.00 70.06 114 ASN A C 1
ATOM 872 O O . ASN A 1 114 ? -23.141 13.915 44.140 1.00 70.06 114 ASN A O 1
ATOM 876 N N . TYR A 1 115 ? -24.313 14.649 45.926 1.00 66.38 115 TYR A N 1
ATOM 877 C CA . TYR A 1 115 ? -25.644 14.425 45.355 1.00 66.38 115 TYR A CA 1
ATOM 878 C C . TYR A 1 115 ? -26.002 15.554 44.382 1.00 66.38 115 TYR A C 1
ATOM 880 O O . TYR A 1 115 ? -25.697 16.719 44.635 1.00 66.38 115 TYR A O 1
ATOM 888 N N . TYR A 1 116 ? -26.640 15.210 43.259 1.00 63.62 116 TYR A N 1
ATOM 889 C CA . TYR A 1 116 ? -27.178 16.211 42.341 1.00 63.62 116 TYR A CA 1
ATOM 890 C C . TYR A 1 116 ? -28.525 16.681 42.884 1.00 63.62 116 TYR A C 1
ATOM 892 O O . TYR A 1 116 ? -29.526 15.976 42.764 1.00 63.62 116 TYR A O 1
ATOM 900 N N . VAL A 1 117 ? -28.515 17.840 43.532 1.00 67.06 117 VAL A N 1
ATOM 901 C CA . VAL A 1 117 ? -29.713 18.476 44.079 1.00 67.06 117 VAL A CA 1
ATOM 902 C C . VAL A 1 117 ? -30.208 19.501 43.071 1.00 67.06 117 VAL A C 1
ATOM 904 O O . VAL A 1 117 ? -29.427 20.318 42.584 1.00 67.06 117 VAL A O 1
ATOM 907 N N . THR A 1 118 ? -31.491 19.431 42.732 1.00 63.25 118 THR A N 1
ATOM 908 C CA . THR A 1 118 ? -32.152 20.429 41.890 1.00 63.25 118 THR A CA 1
ATOM 909 C C . THR A 1 118 ? -33.219 21.134 42.708 1.00 63.25 118 THR A C 1
ATOM 911 O O . THR A 1 118 ? -34.108 20.489 43.271 1.00 63.25 118 THR A O 1
ATOM 914 N N . ASP A 1 119 ? -33.128 22.459 42.755 1.00 69.88 119 ASP A N 1
ATOM 915 C CA . ASP A 1 119 ? -34.156 23.303 43.346 1.00 69.88 119 ASP A CA 1
ATOM 916 C C . ASP A 1 119 ? -35.279 23.481 42.322 1.00 69.88 119 ASP A C 1
ATOM 918 O O . ASP A 1 119 ? -35.038 23.848 41.170 1.00 69.88 119 ASP A O 1
ATOM 922 N N . SER A 1 120 ? -36.511 23.168 42.718 1.00 63.28 120 SER A N 1
ATOM 923 C CA . SER A 1 120 ? -37.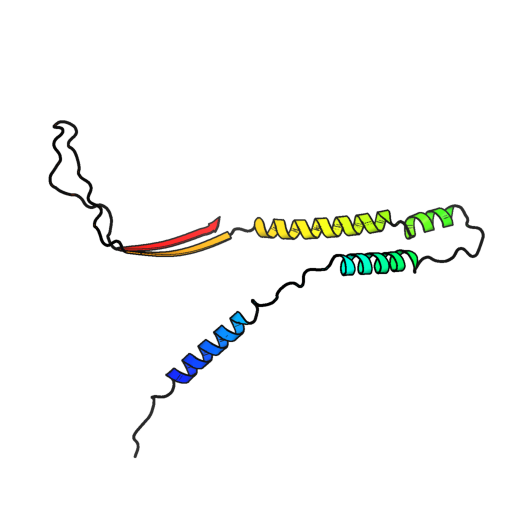690 23.377 41.875 1.00 63.28 120 SER A CA 1
ATOM 924 C C . SER A 1 120 ? -38.348 24.696 42.265 1.00 63.28 120 SER A C 1
ATOM 926 O O . SER A 1 120 ? -38.598 24.937 43.447 1.00 63.28 120 SER A O 1
ATOM 928 N N . VAL A 1 121 ? -38.611 25.555 41.282 1.00 72.50 121 VAL A N 1
ATOM 929 C CA . VAL A 1 121 ? -39.321 26.824 41.479 1.00 72.50 121 VAL A CA 1
ATOM 930 C C . VAL A 1 121 ? -40.750 26.652 40.987 1.00 72.50 121 VAL A C 1
ATOM 932 O O . VAL A 1 121 ? -40.973 26.170 39.876 1.00 72.50 121 VAL A O 1
ATOM 935 N N . ASP A 1 122 ? -41.708 27.026 41.825 1.00 68.69 122 ASP A N 1
ATOM 936 C CA . ASP A 1 122 ? -43.119 27.073 41.459 1.00 68.69 122 ASP A CA 1
ATOM 937 C C . ASP A 1 122 ? -43.361 28.233 40.473 1.00 68.69 122 ASP A C 1
ATOM 939 O O . ASP A 1 122 ? -42.959 29.370 40.728 1.00 68.69 122 ASP A O 1
ATOM 943 N N . ILE A 1 123 ? -43.973 27.943 39.322 1.00 69.38 123 ILE A N 1
ATOM 944 C CA . ILE A 1 123 ? -44.126 28.900 38.213 1.00 69.38 123 ILE A CA 1
ATOM 945 C C . ILE A 1 123 ? -45.181 29.986 38.473 1.00 69.38 123 ILE A C 1
ATOM 947 O O . ILE A 1 123 ? -45.079 31.061 37.885 1.00 69.38 123 ILE A O 1
ATOM 951 N N . ASP A 1 124 ? -46.156 29.731 39.350 1.00 74.50 124 ASP A N 1
ATOM 952 C CA . ASP A 1 124 ? -47.262 30.654 39.637 1.00 74.50 124 ASP A CA 1
ATOM 953 C C . ASP A 1 124 ? -46.932 31.579 40.815 1.00 74.50 124 ASP A C 1
ATOM 955 O O . ASP A 1 124 ? -47.336 32.742 40.846 1.00 74.50 124 ASP A O 1
ATOM 959 N N . THR A 1 125 ? -46.174 31.072 41.791 1.00 73.06 125 THR A N 1
ATOM 960 C CA . THR A 1 125 ? -45.825 31.808 43.019 1.00 73.06 125 THR A CA 1
ATOM 961 C C . THR A 1 125 ? -44.372 32.278 43.071 1.00 73.06 125 THR A C 1
ATOM 963 O O . THR A 1 125 ? -44.030 33.094 43.929 1.00 73.06 125 THR A O 1
ATOM 966 N N . GLY A 1 126 ? -43.506 31.786 42.179 1.00 68.56 126 GLY A N 1
ATOM 967 C CA . GLY A 1 126 ? -42.079 32.124 42.127 1.00 68.56 126 GLY A CA 1
ATOM 968 C C . GLY A 1 126 ? -41.278 31.669 43.351 1.00 68.56 126 GLY A C 1
ATOM 969 O O . GLY A 1 126 ? -40.110 32.035 43.491 1.00 68.56 126 GLY A O 1
ATOM 970 N N . GLN A 1 127 ? -41.888 30.902 44.260 1.00 67.25 127 GLN A N 1
ATOM 971 C CA . GLN A 1 127 ? -41.232 30.430 45.472 1.00 67.25 127 GLN A CA 1
ATOM 972 C C . GLN A 1 127 ? -40.425 29.165 45.184 1.00 67.25 127 GLN A C 1
ATOM 974 O O . GLN A 1 127 ? -40.868 28.251 44.486 1.00 67.25 127 GLN A O 1
ATOM 979 N N . VAL A 1 128 ? -39.217 29.120 45.740 1.00 67.81 128 VAL A N 1
ATOM 980 C CA . VAL A 1 128 ? -38.334 27.957 45.659 1.00 67.81 128 VAL A CA 1
ATOM 981 C C . VAL A 1 128 ? -38.824 26.924 46.672 1.00 67.81 128 VAL A C 1
ATOM 983 O O . VAL A 1 128 ? -38.886 27.206 47.871 1.00 67.81 128 VAL A O 1
ATOM 986 N N . LEU A 1 129 ? -39.195 25.732 46.210 1.00 64.44 129 LEU A N 1
ATOM 987 C CA . LEU A 1 129 ? -39.632 24.651 47.089 1.00 64.44 129 LEU A CA 1
ATOM 988 C C . LEU A 1 129 ? -38.412 24.116 47.861 1.00 64.44 129 LEU A C 1
ATOM 990 O O . LEU A 1 129 ? -37.464 23.623 47.256 1.00 64.44 129 LEU A O 1
ATOM 994 N N . LEU A 1 130 ? -38.440 24.165 49.201 1.00 62.34 130 LEU A N 1
ATOM 995 C CA . LEU A 1 130 ? -37.355 23.651 50.063 1.00 62.34 130 LEU A CA 1
ATOM 996 C C . LEU A 1 130 ? -37.233 22.115 50.065 1.00 62.34 130 LEU A C 1
ATOM 998 O O . LEU A 1 130 ? -36.353 21.560 50.725 1.00 62.34 130 LEU A O 1
ATOM 1002 N N . SER A 1 131 ? -38.104 21.409 49.346 1.00 59.50 131 SER A N 1
ATOM 1003 C CA . SER A 1 131 ? -37.962 19.977 49.109 1.00 59.50 131 SER A CA 1
ATOM 1004 C C . SER A 1 131 ? -36.960 19.768 47.976 1.00 59.50 131 SER A C 1
ATOM 1006 O O . SER A 1 131 ? -37.316 19.706 46.799 1.00 59.50 131 SER A O 1
ATOM 1008 N N . ASN A 1 132 ? -35.691 19.685 48.348 1.00 58.41 132 ASN A N 1
ATOM 1009 C CA . ASN A 1 132 ? -34.605 19.267 47.478 1.00 58.41 132 ASN A CA 1
ATOM 1010 C C . ASN A 1 132 ? -34.915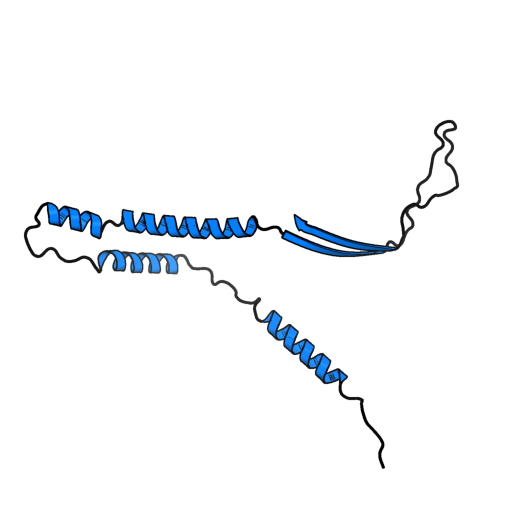 17.893 46.868 1.00 58.41 132 ASN A C 1
ATOM 1012 O O . ASN A 1 132 ? -35.037 16.886 47.565 1.00 58.41 132 ASN A O 1
ATOM 1016 N N . THR A 1 133 ? -35.036 17.847 45.543 1.00 59.53 133 THR A N 1
ATOM 1017 C CA . THR A 1 133 ? -35.261 16.594 44.819 1.00 59.53 133 THR A CA 1
ATOM 1018 C C . THR A 1 133 ? -33.945 16.110 44.222 1.00 59.53 133 THR A C 1
ATOM 1020 O O . THR A 1 133 ? -33.123 16.896 43.747 1.00 59.53 133 THR A O 1
ATOM 1023 N N . THR A 1 134 ? -33.716 14.799 44.284 1.00 61.41 134 THR A N 1
ATOM 1024 C CA . THR A 1 134 ? -32.562 14.145 43.661 1.00 61.41 134 THR A CA 1
ATOM 1025 C C . THR A 1 134 ? -33.071 13.170 42.611 1.00 61.41 134 THR A C 1
ATOM 1027 O O . THR A 1 134 ? -33.875 12.291 42.907 1.00 61.41 134 THR A O 1
ATOM 1030 N N . SER A 1 135 ? -32.626 13.345 41.369 1.00 62.09 135 SER A N 1
ATOM 1031 C CA . SER A 1 135 ? -33.037 12.515 40.223 1.00 62.09 135 SER A CA 1
ATOM 1032 C C . SER A 1 135 ? -31.892 11.630 39.707 1.00 62.09 135 SER A C 1
ATOM 1034 O O . SER A 1 135 ? -32.069 10.783 38.836 1.00 62.09 135 SER A O 1
ATOM 1036 N N . GLN A 1 136 ? -30.686 11.798 40.258 1.00 63.44 136 GLN A N 1
ATOM 1037 C CA . GLN A 1 136 ? -29.488 11.108 39.790 1.00 63.44 136 GLN A CA 1
ATOM 1038 C C . GLN A 1 136 ? -28.907 10.206 40.876 1.00 63.44 136 GLN A C 1
ATOM 1040 O O . GLN A 1 136 ? -28.686 10.618 42.015 1.00 63.44 136 GLN A O 1
ATOM 1045 N N . GLU A 1 137 ? -28.607 8.971 40.491 1.00 67.06 137 GLU A N 1
ATOM 1046 C CA . GLU A 1 137 ? -27.975 7.978 41.351 1.00 67.06 137 GLU A CA 1
ATOM 1047 C C . GLU A 1 137 ? -26.482 8.291 41.575 1.00 67.06 137 GLU A C 1
ATOM 1049 O O . GLU A 1 137 ? -25.755 8.631 40.637 1.00 67.06 137 GLU A O 1
ATOM 1054 N N . LYS A 1 138 ? -26.013 8.183 42.829 1.00 71.25 138 LYS A N 1
ATOM 1055 C CA . LYS A 1 138 ? -24.635 8.526 43.249 1.00 71.25 138 LYS A CA 1
ATOM 1056 C C . LYS A 1 138 ? -23.572 7.616 42.622 1.00 71.25 138 LYS A C 1
ATOM 1058 O O . LYS A 1 138 ? -22.432 8.039 42.405 1.00 71.25 138 LYS A O 1
ATOM 1063 N N . ASN A 1 139 ? -23.948 6.371 42.357 1.00 74.12 139 ASN A N 1
ATOM 1064 C CA . ASN A 1 139 ? -23.080 5.354 41.801 1.00 74.12 139 ASN A CA 1
ATOM 1065 C C . ASN A 1 139 ? -23.717 4.765 40.548 1.00 74.12 139 ASN A C 1
ATOM 1067 O O . ASN A 1 139 ? -24.808 4.212 40.629 1.00 74.12 139 ASN A O 1
ATOM 1071 N N . ARG A 1 140 ? -23.046 4.877 39.401 1.00 76.69 140 ARG A N 1
ATOM 1072 C CA . ARG A 1 140 ? -23.566 4.367 38.134 1.00 76.69 140 ARG A CA 1
ATOM 1073 C C . ARG A 1 140 ? -22.549 3.463 37.465 1.00 76.69 140 ARG A C 1
ATOM 1075 O O . ARG A 1 140 ? -21.425 3.868 37.167 1.00 76.69 140 ARG A O 1
ATOM 1082 N N . GLN A 1 141 ? -22.993 2.250 37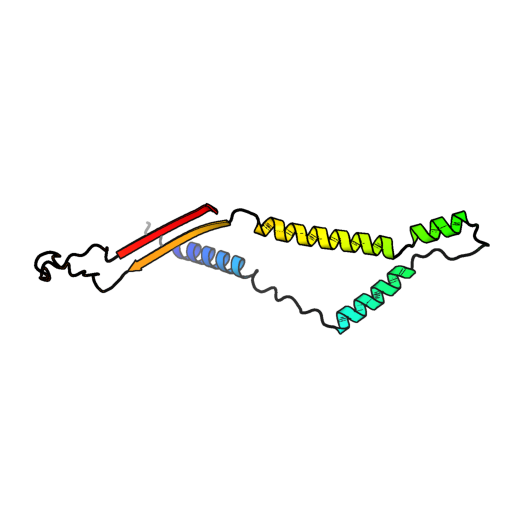.174 1.00 79.88 141 GLN A N 1
ATOM 1083 C CA . GLN A 1 141 ? -22.315 1.359 36.248 1.00 79.88 141 GLN A CA 1
ATOM 1084 C C . GLN A 1 141 ? -22.834 1.667 34.845 1.00 79.88 141 GLN A C 1
ATOM 1086 O O . GLN A 1 141 ? -24.043 1.718 34.628 1.00 79.88 141 GLN A O 1
ATOM 1091 N N . ILE A 1 142 ? -21.930 1.933 33.907 1.00 85.00 142 ILE A N 1
ATOM 1092 C CA . ILE A 1 142 ? -22.275 2.206 32.513 1.00 85.00 142 ILE A CA 1
ATOM 1093 C C . ILE A 1 142 ? -21.703 1.064 31.686 1.00 85.00 142 ILE A C 1
ATOM 1095 O O . ILE A 1 142 ? -20.495 0.838 31.683 1.00 85.00 142 ILE A O 1
ATOM 1099 N N . ALA A 1 143 ? -22.573 0.349 30.986 1.00 83.25 143 ALA A N 1
ATOM 1100 C CA . ALA A 1 143 ? -22.194 -0.643 29.997 1.00 83.25 143 ALA A CA 1
ATOM 1101 C C . ALA A 1 143 ? -22.951 -0.326 28.710 1.00 83.25 143 ALA A C 1
ATOM 1103 O O . ALA A 1 143 ? -24.174 -0.184 28.727 1.00 83.25 143 ALA A O 1
ATOM 1104 N N . SER A 1 144 ? -22.227 -0.191 27.606 1.00 78.69 144 SER A N 1
ATOM 1105 C CA . SER A 1 144 ? -22.812 0.030 26.288 1.00 78.69 144 SER A CA 1
ATOM 1106 C C . SER A 1 144 ? -22.057 -0.775 25.243 1.00 78.69 144 SER A C 1
ATOM 1108 O O . SER A 1 144 ? -20.829 -0.837 25.250 1.00 78.69 144 SER A O 1
ATOM 1110 N N . ALA A 1 145 ? -22.811 -1.384 24.338 1.00 82.12 145 ALA A N 1
ATOM 1111 C CA . ALA A 1 145 ? -22.295 -2.019 23.140 1.00 82.12 145 ALA A CA 1
ATOM 1112 C C . ALA A 1 145 ? -23.014 -1.390 21.949 1.00 82.12 145 ALA A C 1
ATOM 1114 O O . ALA A 1 145 ? -24.245 -1.341 21.933 1.00 82.12 145 ALA A O 1
ATOM 1115 N N . ALA A 1 146 ? -22.249 -0.881 20.991 1.00 75.88 146 ALA A N 1
ATOM 1116 C CA . ALA A 1 146 ? -22.767 -0.307 19.761 1.00 75.88 146 ALA A CA 1
ATOM 1117 C C . ALA A 1 146 ? -22.180 -1.056 18.562 1.00 75.88 146 ALA A C 1
ATOM 1119 O O . ALA A 1 146 ? -20.997 -1.402 18.542 1.00 75.88 146 ALA A O 1
ATOM 1120 N N . LEU A 1 147 ? -23.043 -1.300 17.579 1.00 76.00 147 LEU A N 1
ATOM 1121 C CA . LEU A 1 147 ? -22.685 -1.760 16.245 1.00 76.00 147 LEU A CA 1
ATOM 1122 C C . LEU A 1 147 ? -23.034 -0.607 15.301 1.00 76.00 147 LEU A C 1
ATOM 1124 O O . LEU A 1 147 ? -24.210 -0.255 15.196 1.00 76.00 147 LEU A O 1
ATOM 1128 N N . THR A 1 148 ? -22.022 0.005 14.694 1.00 63.41 148 THR A N 1
ATOM 1129 C CA . THR A 1 148 ? -22.169 1.078 13.695 1.00 63.41 148 THR A CA 1
ATOM 1130 C C . THR A 1 148 ? -21.795 0.566 12.325 1.00 63.41 148 THR A C 1
ATOM 1132 O O . THR A 1 148 ? -20.706 -0.053 12.257 1.00 63.41 148 THR A O 1
#

pLDDT: mean 74.83, std 10.5, range [35.44, 88.62]